Protein AF-M0HVQ0-F1 (afdb_monomer)

Radius of gyration: 20.28 Å; Cα contacts (8 Å, |Δi|>4): 150; chains: 1; bounding box: 51×24×64 Å

Foldseek 3Di:
DLLVLLVQLLVLLVVQDPVLSVLSVVLSVLLVVCLVVLHPVSLVVSLVSLVVSLVVSVVRPNDLVSSLSSVLSSVLSSVLSVVLSVCCVPVNPPDPCPVVSVVVSVVSSVVSVVVSVVVVVCVCVVCVNDDPVVVVVVVVVVVVVVVVVVD

Sequence (151 aa):
MALSAAGLSVLVLAVTSPAAALLSLLAGVVLAGGLTRGSRRILDGAGGIYVLALLVGGLGDAGSEVLLLTAIASILAWDIAENALSVGDHLGRETDTTRLEVVHAAATLVVLTVGAGMVFAIGTAASGGQPITAVVLLLVGVIALVAGLRR

Mean predicted aligned error: 5.46 Å

Nearest PDB structures (foldseek):
  2yfb-assembly1_A  TM=5.472E-01  e=6.758E+00  Pseudomonas putida KT2440
  8xma-assembly1_A  TM=4.181E-01  e=4.258E+00  Homo sapiens

Organism: NCBI:txid1230453

Structure (mmCIF, N/CA/C/O backbone):
data_AF-M0HVQ0-F1
#
_entry.id   AF-M0HVQ0-F1
#
loop_
_atom_site.group_PDB
_atom_site.id
_atom_site.type_symbol
_atom_site.label_atom_id
_atom_site.label_alt_id
_atom_site.label_comp_id
_atom_site.label_asym_id
_atom_site.label_entity_id
_atom_site.label_seq_id
_atom_site.pdbx_PDB_ins_code
_atom_site.Cartn_x
_atom_site.Cartn_y
_atom_site.Cartn_z
_atom_site.occupancy
_atom_site.B_iso_or_equiv
_atom_site.auth_seq_id
_atom_site.auth_comp_id
_atom_site.auth_asym_id
_atom_site.auth_atom_id
_atom_site.pdbx_PDB_model_num
ATOM 1 N N . MET A 1 1 ? -4.024 -7.070 12.402 1.00 92.25 1 MET A N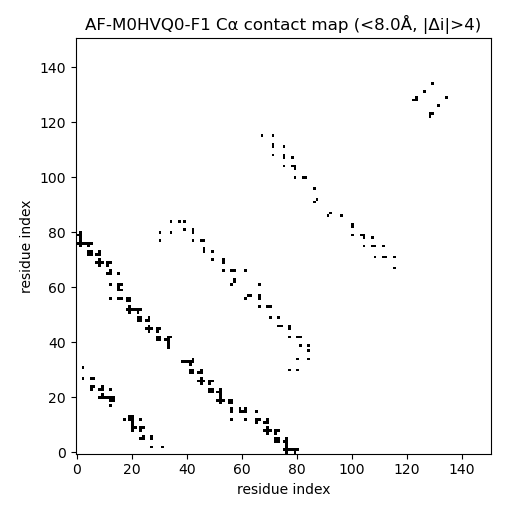 1
ATOM 2 C CA . MET A 1 1 ? -3.685 -7.370 10.990 1.00 92.25 1 MET A CA 1
ATOM 3 C C . MET A 1 1 ? -3.018 -6.202 10.260 1.00 92.25 1 MET A C 1
ATOM 5 O O . MET A 1 1 ? -2.065 -6.442 9.530 1.00 92.25 1 MET A O 1
ATOM 9 N N . ALA A 1 2 ? -3.422 -4.945 10.490 1.00 96.69 2 ALA A N 1
ATOM 10 C CA . ALA A 1 2 ? -2.743 -3.790 9.887 1.00 96.69 2 ALA A CA 1
ATOM 11 C C . ALA A 1 2 ? -1.228 -3.747 10.190 1.00 96.69 2 ALA A C 1
ATOM 13 O O . ALA A 1 2 ? -0.414 -3.661 9.278 1.00 96.69 2 ALA A O 1
ATOM 14 N N . LEU A 1 3 ? -0.832 -3.913 11.461 1.00 97.62 3 LEU A N 1
ATOM 15 C CA . LEU A 1 3 ? 0.585 -3.884 11.861 1.00 97.62 3 LEU A CA 1
ATOM 16 C C . LEU A 1 3 ? 1.420 -5.038 11.286 1.00 97.62 3 LEU A C 1
ATOM 18 O O . LEU A 1 3 ? 2.609 -4.863 11.045 1.00 97.62 3 LEU A O 1
ATOM 22 N N . SER A 1 4 ? 0.822 -6.207 11.036 1.00 97.81 4 SER A N 1
ATOM 23 C CA . SER A 1 4 ? 1.529 -7.315 10.382 1.00 97.81 4 SER A CA 1
ATOM 24 C C . SER A 1 4 ? 1.771 -7.030 8.899 1.00 97.81 4 SER A C 1
ATOM 26 O O . SER A 1 4 ? 2.860 -7.305 8.404 1.00 97.81 4 SER A O 1
ATOM 28 N N . ALA A 1 5 ? 0.801 -6.423 8.206 1.00 98.00 5 ALA A N 1
ATOM 29 C CA . ALA A 1 5 ? 0.981 -5.971 6.826 1.00 98.00 5 ALA A CA 1
ATOM 30 C C . ALA A 1 5 ? 2.013 -4.825 6.740 1.00 98.00 5 ALA A C 1
ATOM 32 O O . ALA A 1 5 ? 2.893 -4.852 5.884 1.00 98.00 5 ALA A O 1
ATOM 33 N N . ALA A 1 6 ? 1.994 -3.895 7.702 1.00 98.38 6 ALA A N 1
ATOM 34 C CA . ALA A 1 6 ? 3.017 -2.859 7.847 1.00 98.38 6 ALA A CA 1
ATOM 35 C C . ALA A 1 6 ? 4.413 -3.456 8.098 1.00 98.38 6 ALA A C 1
ATOM 37 O O . ALA A 1 6 ? 5.399 -3.022 7.512 1.00 98.38 6 ALA A O 1
ATOM 38 N N . GLY A 1 7 ? 4.517 -4.481 8.947 1.00 98.19 7 GLY A N 1
ATOM 39 C CA . GLY A 1 7 ? 5.774 -5.197 9.164 1.00 98.19 7 GLY A CA 1
ATOM 40 C C . GLY A 1 7 ? 6.290 -5.845 7.878 1.00 98.19 7 GLY A C 1
ATOM 41 O O . GLY A 1 7 ? 7.470 -5.720 7.557 1.00 98.19 7 GLY A O 1
ATOM 42 N N . LEU A 1 8 ? 5.402 -6.469 7.098 1.00 98.25 8 LEU A N 1
ATOM 43 C CA . LEU A 1 8 ? 5.754 -7.053 5.805 1.00 98.25 8 LEU A CA 1
ATOM 44 C C . LEU A 1 8 ? 6.293 -5.997 4.829 1.00 98.25 8 LEU A C 1
ATOM 46 O O . LEU A 1 8 ? 7.314 -6.240 4.189 1.00 98.25 8 LEU A O 1
ATOM 50 N N . SER A 1 9 ? 5.677 -4.812 4.746 1.00 98.12 9 SER A N 1
ATOM 51 C CA . SER A 1 9 ? 6.160 -3.748 3.854 1.00 98.12 9 SER A CA 1
ATOM 52 C C . SER A 1 9 ? 7.565 -3.261 4.227 1.00 98.12 9 SER A C 1
ATOM 54 O O . SER A 1 9 ? 8.342 -2.901 3.342 1.00 98.12 9 SER A O 1
ATOM 56 N N . VAL A 1 10 ? 7.908 -3.245 5.520 1.00 98.38 10 VAL A N 1
ATOM 57 C CA . VAL A 1 10 ? 9.261 -2.915 6.001 1.00 98.38 10 VAL A CA 1
ATOM 58 C C . VAL A 1 10 ? 10.247 -4.009 5.618 1.00 98.38 10 VAL A C 1
ATOM 60 O O . VAL A 1 10 ? 11.292 -3.709 5.046 1.00 98.38 10 VAL A O 1
ATOM 63 N N . LEU A 1 11 ? 9.908 -5.269 5.902 1.00 97.81 11 LEU A N 1
ATOM 64 C CA . LEU A 1 11 ? 10.784 -6.410 5.639 1.00 97.81 11 LEU A CA 1
ATOM 65 C C . LEU A 1 11 ? 11.113 -6.548 4.151 1.00 97.81 11 LEU A C 1
ATOM 67 O O . LEU A 1 11 ? 12.269 -6.771 3.810 1.00 97.81 11 LEU A O 1
ATOM 71 N N . VAL A 1 12 ? 10.124 -6.367 3.271 1.00 97.06 12 VAL A N 1
ATOM 72 C CA . VAL A 1 12 ? 10.323 -6.451 1.817 1.00 97.06 12 VAL A CA 1
ATOM 73 C C . VAL A 1 12 ? 11.275 -5.354 1.323 1.00 97.06 12 VAL A C 1
ATOM 75 O O . VAL A 1 12 ? 12.203 -5.649 0.574 1.00 97.06 12 VAL A O 1
ATOM 78 N N . LEU A 1 13 ? 11.111 -4.105 1.780 1.00 96.19 13 LEU A N 1
ATOM 79 C CA . LEU A 1 13 ? 12.004 -3.004 1.386 1.00 96.19 13 LEU A CA 1
ATOM 80 C C . LEU A 1 13 ? 13.396 -3.091 2.013 1.00 96.19 13 LEU A C 1
ATOM 82 O O . LEU A 1 13 ? 14.363 -2.624 1.415 1.00 96.19 13 LEU A O 1
ATOM 86 N N . ALA A 1 14 ? 13.519 -3.683 3.202 1.00 95.19 14 ALA A N 1
ATOM 87 C CA . ALA A 1 14 ? 14.799 -3.809 3.896 1.00 95.19 14 ALA A CA 1
ATOM 88 C C . ALA A 1 14 ? 15.828 -4.633 3.108 1.00 95.19 14 ALA A C 1
ATOM 90 O O . ALA A 1 14 ? 17.026 -4.468 3.324 1.00 95.19 14 ALA A O 1
ATOM 91 N N . VAL A 1 15 ? 15.374 -5.483 2.180 1.00 91.62 15 VAL A N 1
ATOM 92 C CA . VAL A 1 15 ? 16.244 -6.290 1.313 1.00 91.62 15 VAL A CA 1
ATOM 93 C C . VAL A 1 15 ? 16.915 -5.449 0.219 1.00 91.62 15 VAL A C 1
ATOM 95 O O . VAL A 1 15 ? 17.988 -5.820 -0.249 1.00 91.62 15 VAL A O 1
ATOM 98 N N . THR A 1 16 ? 16.318 -4.325 -0.192 1.00 90.06 16 THR A N 1
ATOM 99 C CA . THR A 1 16 ? 16.799 -3.523 -1.331 1.00 90.06 16 THR A CA 1
ATOM 100 C C . THR A 1 16 ? 17.335 -2.157 -0.926 1.00 90.06 16 THR A C 1
ATOM 102 O O . THR A 1 16 ? 18.411 -1.766 -1.367 1.00 90.06 16 THR A O 1
ATOM 105 N N . SER A 1 17 ? 16.609 -1.420 -0.083 1.00 91.56 17 SER A N 1
ATOM 106 C CA . SER A 1 17 ? 16.920 -0.025 0.226 1.00 91.56 17 SER A CA 1
ATOM 107 C C . SER A 1 17 ? 16.687 0.279 1.706 1.00 91.56 17 SER A C 1
ATOM 109 O O . SER A 1 17 ? 15.537 0.422 2.137 1.00 91.56 17 SER A O 1
ATOM 111 N N . PRO A 1 18 ? 17.762 0.458 2.503 1.00 93.50 18 PRO A N 1
ATOM 112 C CA . PRO A 1 18 ? 17.643 0.836 3.910 1.00 93.50 18 PRO A CA 1
ATOM 113 C C . PRO A 1 18 ? 16.863 2.142 4.105 1.00 93.50 18 PRO A C 1
ATOM 115 O O . PRO A 1 18 ? 16.056 2.249 5.025 1.00 93.50 18 PRO A O 1
ATOM 118 N N . ALA A 1 19 ? 17.053 3.123 3.216 1.00 95.38 19 ALA A N 1
ATOM 119 C CA . ALA A 1 19 ? 16.342 4.398 3.272 1.00 95.38 19 ALA A CA 1
ATOM 120 C C . ALA A 1 19 ? 14.830 4.222 3.048 1.00 95.38 19 ALA A C 1
ATOM 122 O O . ALA A 1 19 ? 14.026 4.754 3.815 1.00 95.38 19 ALA A O 1
ATOM 123 N N . ALA A 1 20 ? 14.433 3.431 2.046 1.00 97.06 20 ALA A N 1
ATOM 124 C CA . ALA A 1 20 ? 13.025 3.121 1.802 1.00 97.06 20 ALA A CA 1
ATOM 125 C C . ALA A 1 20 ? 12.414 2.317 2.962 1.00 97.06 20 ALA A C 1
ATOM 127 O O . ALA A 1 20 ? 11.290 2.589 3.387 1.00 97.06 20 ALA A O 1
ATOM 128 N N . ALA A 1 21 ? 13.164 1.367 3.527 1.00 97.38 21 ALA A N 1
ATOM 129 C CA . ALA A 1 21 ? 12.726 0.576 4.671 1.00 97.38 21 ALA A CA 1
ATOM 130 C C . ALA A 1 21 ? 12.488 1.437 5.921 1.00 97.38 21 ALA A C 1
ATOM 132 O O . ALA A 1 21 ? 11.489 1.243 6.611 1.00 97.38 21 ALA A O 1
ATOM 133 N N . LEU A 1 22 ? 13.347 2.430 6.182 1.00 98.12 22 LEU A N 1
ATOM 134 C CA . LEU A 1 22 ? 13.156 3.388 7.276 1.00 98.12 22 LEU A CA 1
ATOM 135 C C . LEU A 1 22 ? 11.898 4.244 7.085 1.00 98.12 22 LEU A C 1
ATOM 137 O O . LEU A 1 22 ? 11.172 4.477 8.050 1.00 98.12 22 LEU A O 1
ATOM 141 N N . LEU A 1 23 ? 11.597 4.669 5.854 1.00 98.25 23 LEU A N 1
ATOM 142 C CA . LEU A 1 23 ? 10.349 5.378 5.552 1.00 98.25 23 LEU A CA 1
ATOM 143 C C . LEU A 1 23 ? 9.121 4.478 5.741 1.00 98.25 23 LEU A C 1
ATOM 145 O O . LEU A 1 23 ? 8.134 4.906 6.331 1.00 98.25 23 LEU A O 1
ATOM 149 N N . SER A 1 24 ? 9.196 3.219 5.310 1.00 98.25 24 SER A N 1
ATOM 150 C CA . SER A 1 24 ? 8.143 2.217 5.531 1.00 98.25 24 SER A CA 1
ATOM 151 C C . SER A 1 24 ? 7.916 1.952 7.027 1.00 98.25 24 SER A C 1
ATOM 153 O O . SER A 1 24 ? 6.777 1.844 7.482 1.00 98.25 24 SER A O 1
ATOM 155 N N . LEU A 1 25 ? 8.993 1.925 7.821 1.00 98.62 25 LEU A N 1
ATOM 156 C CA . LEU A 1 25 ? 8.921 1.774 9.274 1.00 98.62 25 LEU A CA 1
ATOM 157 C C . LEU A 1 25 ? 8.269 2.998 9.917 1.00 98.62 25 LEU A C 1
ATOM 159 O O . LEU A 1 25 ? 7.372 2.852 10.746 1.00 98.62 25 LEU A O 1
ATOM 163 N N . LEU A 1 26 ? 8.680 4.200 9.505 1.00 98.69 26 LEU A N 1
ATOM 164 C CA . LEU A 1 26 ? 8.072 5.451 9.947 1.00 98.69 26 LEU A CA 1
ATOM 165 C C . LEU A 1 26 ? 6.572 5.474 9.631 1.00 98.69 26 LEU A C 1
ATOM 167 O O . LEU A 1 26 ? 5.781 5.813 10.508 1.00 98.69 26 LEU A O 1
ATOM 171 N N . ALA A 1 27 ? 6.169 5.064 8.425 1.00 98.69 27 ALA A N 1
ATOM 172 C CA . ALA A 1 27 ? 4.762 4.947 8.054 1.00 98.69 27 ALA A CA 1
ATOM 173 C C . ALA A 1 27 ? 4.007 3.994 8.993 1.00 98.69 27 ALA A C 1
ATOM 175 O O . ALA A 1 27 ? 2.947 4.356 9.497 1.00 98.69 27 ALA A O 1
ATOM 176 N N . GLY A 1 28 ? 4.580 2.829 9.315 1.00 98.56 28 GLY A N 1
ATOM 177 C CA . GLY A 1 28 ? 4.001 1.888 10.280 1.00 98.56 28 GLY A CA 1
ATOM 178 C C . GLY A 1 28 ? 3.848 2.473 11.691 1.00 98.56 28 GLY A C 1
ATOM 179 O O . GLY A 1 28 ? 2.821 2.269 12.341 1.00 98.56 28 GLY A O 1
ATOM 180 N N . VAL A 1 29 ? 4.827 3.257 12.155 1.00 98.62 29 VAL A N 1
ATOM 181 C CA . VAL A 1 29 ? 4.761 3.968 13.447 1.00 98.62 29 VAL A CA 1
ATOM 182 C C . VAL A 1 29 ? 3.666 5.038 13.435 1.00 98.62 29 VAL A C 1
ATOM 184 O O . VAL A 1 29 ? 2.880 5.127 14.381 1.00 98.62 29 VAL A O 1
ATOM 187 N N . VAL A 1 30 ? 3.571 5.831 12.365 1.00 98.69 30 VAL A N 1
ATOM 188 C CA . VAL A 1 30 ? 2.519 6.847 12.201 1.00 98.69 30 VAL A CA 1
ATOM 189 C C . VAL A 1 30 ? 1.142 6.184 12.125 1.00 98.69 30 VAL A C 1
ATOM 191 O O . VAL A 1 30 ? 0.217 6.640 12.795 1.00 98.69 30 VAL A O 1
ATOM 194 N N . LEU A 1 31 ? 1.018 5.062 11.413 1.00 98.62 31 LEU A N 1
ATOM 195 C CA . LEU A 1 31 ? -0.205 4.262 11.321 1.00 98.62 31 LEU A CA 1
ATOM 196 C C . LEU A 1 31 ? -0.655 3.753 12.698 1.00 98.62 31 LEU A C 1
ATOM 198 O O . LEU A 1 31 ? -1.816 3.928 13.071 1.00 98.62 31 LEU A O 1
ATOM 202 N N . ALA A 1 32 ? 0.262 3.204 13.501 1.00 98.31 32 ALA A N 1
ATOM 203 C CA . ALA A 1 32 ? -0.021 2.816 14.886 1.00 98.31 32 ALA A CA 1
ATOM 204 C C . ALA A 1 32 ? -0.468 4.022 15.738 1.00 98.31 32 ALA A C 1
ATOM 206 O O . ALA A 1 32 ? -1.409 3.937 16.534 1.00 98.31 32 ALA A O 1
ATOM 207 N N . GLY A 1 33 ? 0.168 5.178 15.534 1.00 98.00 33 GLY A N 1
ATOM 208 C CA . GLY A 1 33 ? -0.218 6.444 16.153 1.00 98.00 33 GLY A CA 1
ATOM 209 C C . GLY A 1 33 ? -1.618 6.925 15.748 1.00 98.00 33 GLY A C 1
ATOM 210 O O . GLY A 1 33 ? -2.321 7.503 16.577 1.00 98.00 33 GLY A O 1
ATOM 211 N N . GLY A 1 34 ? -2.034 6.680 14.503 1.00 97.31 34 GLY A N 1
ATOM 212 C CA . GLY A 1 34 ? -3.358 7.024 13.982 1.00 97.31 34 GLY A CA 1
ATOM 213 C C . GLY A 1 34 ? -4.460 6.134 14.548 1.00 97.31 34 GLY A C 1
ATOM 214 O O . GLY A 1 34 ? -5.481 6.653 14.996 1.00 97.31 34 GLY A O 1
ATOM 215 N N . LEU A 1 35 ? -4.213 4.822 14.628 1.00 95.81 35 LEU A N 1
ATOM 216 C CA . LEU A 1 35 ? -5.112 3.850 15.261 1.00 95.81 35 LEU A CA 1
ATOM 217 C C . LEU A 1 35 ? -5.334 4.156 16.746 1.00 95.81 35 LEU A C 1
ATOM 219 O O . LEU A 1 35 ? -6.472 4.236 17.200 1.00 95.81 35 LEU A O 1
ATOM 223 N N . THR A 1 36 ? -4.253 4.385 17.497 1.00 95.81 36 THR A N 1
ATOM 224 C CA . THR A 1 36 ? -4.337 4.675 18.943 1.00 95.81 36 THR A CA 1
ATOM 225 C C . THR A 1 36 ? -5.057 5.988 19.241 1.00 95.81 36 THR A C 1
ATOM 227 O O . THR A 1 36 ? -5.752 6.091 20.248 1.00 95.81 36 THR A O 1
ATOM 230 N N . ARG A 1 37 ? -4.928 6.988 18.360 1.00 96.00 37 ARG A N 1
ATOM 231 C CA . ARG A 1 37 ? -5.610 8.284 18.492 1.00 96.00 37 ARG A CA 1
ATOM 232 C C . ARG A 1 37 ? -6.997 8.331 17.850 1.00 96.00 37 ARG A C 1
ATOM 234 O O . ARG A 1 37 ? -7.677 9.337 18.017 1.00 96.00 37 ARG A O 1
ATOM 241 N N . GLY A 1 38 ? -7.404 7.308 17.096 1.00 95.06 38 GLY A N 1
ATOM 242 C CA . GLY A 1 38 ? -8.645 7.339 16.317 1.00 95.06 38 GLY A CA 1
ATOM 243 C C . GLY A 1 38 ? -8.679 8.473 15.284 1.00 95.06 38 GLY A C 1
ATOM 244 O O . GLY A 1 38 ? -9.721 9.089 15.085 1.00 95.06 38 GLY A O 1
ATOM 245 N N . SER A 1 39 ? -7.547 8.791 14.644 1.00 96.75 39 SER A N 1
ATOM 246 C CA . SER A 1 39 ? -7.435 9.932 13.723 1.00 96.75 39 SER A CA 1
ATOM 247 C C . SER A 1 39 ? -7.215 9.501 12.276 1.00 96.75 39 SER A C 1
ATOM 249 O O . SER A 1 39 ? -6.115 9.079 11.911 1.00 96.75 39 SER A O 1
ATOM 251 N N . ARG A 1 40 ? -8.233 9.711 11.430 1.00 95.62 40 ARG A N 1
ATOM 252 C CA . ARG A 1 40 ? -8.165 9.464 9.975 1.00 95.62 40 ARG A CA 1
ATOM 253 C C . ARG A 1 40 ? -7.041 10.247 9.303 1.00 95.62 40 ARG A C 1
ATOM 255 O O . ARG A 1 40 ? -6.238 9.671 8.588 1.00 95.62 40 ARG A O 1
ATOM 262 N N . ARG A 1 41 ? -6.871 11.522 9.668 1.00 97.50 41 ARG A N 1
ATOM 263 C CA . ARG A 1 41 ? -5.803 12.378 9.117 1.00 97.50 41 ARG A CA 1
ATOM 264 C C . ARG A 1 41 ? -4.400 11.809 9.340 1.00 97.50 41 ARG A C 1
ATOM 266 O O . ARG A 1 41 ? -3.519 12.001 8.510 1.00 97.50 41 ARG A O 1
ATOM 273 N N . ILE A 1 42 ? -4.170 11.151 10.479 1.00 98.19 42 ILE A N 1
ATOM 274 C CA . ILE A 1 42 ? -2.871 10.527 10.768 1.00 98.19 42 ILE A CA 1
ATOM 275 C C . ILE A 1 42 ? -2.694 9.260 9.919 1.00 98.19 42 ILE A C 1
ATOM 277 O O . ILE A 1 42 ? -1.593 9.021 9.429 1.00 98.19 42 ILE A O 1
ATOM 281 N N . LEU A 1 43 ? -3.761 8.481 9.706 1.00 97.75 43 LEU A N 1
ATOM 282 C CA . LEU A 1 43 ? -3.732 7.321 8.811 1.00 97.75 43 LEU A CA 1
ATOM 283 C C . LEU A 1 43 ? -3.458 7.735 7.361 1.00 97.75 43 LEU A C 1
ATOM 285 O O . LEU A 1 43 ? -2.582 7.148 6.733 1.00 97.75 43 LEU A O 1
ATOM 289 N N . ASP A 1 44 ? -4.108 8.786 6.860 1.00 97.81 44 ASP A N 1
ATOM 290 C CA . ASP A 1 44 ? -3.837 9.350 5.528 1.00 97.81 44 ASP A CA 1
ATOM 291 C C . ASP A 1 44 ? -2.369 9.772 5.393 1.00 97.81 44 ASP A C 1
ATOM 293 O O . ASP A 1 44 ? -1.704 9.479 4.398 1.00 97.81 44 ASP A O 1
ATOM 297 N N . GLY A 1 45 ? -1.831 10.403 6.443 1.00 98.31 45 GLY A N 1
ATOM 298 C CA . GLY A 1 45 ? -0.414 10.742 6.532 1.00 98.31 45 GLY A CA 1
ATOM 299 C C . GLY A 1 45 ? 0.494 9.515 6.433 1.00 98.31 45 GLY A C 1
ATOM 300 O O . GLY A 1 45 ? 1.476 9.543 5.695 1.00 98.31 45 GLY A O 1
ATOM 301 N N . ALA A 1 46 ? 0.157 8.418 7.118 1.00 98.38 46 ALA A N 1
ATOM 302 C CA . ALA A 1 46 ? 0.892 7.160 7.001 1.00 98.38 46 ALA A CA 1
ATOM 303 C C . ALA A 1 46 ? 0.839 6.588 5.575 1.00 98.38 46 ALA A C 1
ATOM 305 O O . ALA A 1 46 ? 1.875 6.176 5.053 1.00 98.38 46 ALA A O 1
ATOM 306 N N . GLY A 1 47 ? -0.330 6.623 4.924 1.00 98.19 47 GLY A N 1
ATOM 307 C CA . GLY A 1 47 ? -0.490 6.246 3.515 1.00 98.19 47 GLY A CA 1
ATOM 308 C C . GLY A 1 47 ? 0.424 7.061 2.595 1.00 98.19 47 GLY A C 1
ATOM 309 O O . GLY A 1 47 ? 1.150 6.499 1.775 1.00 98.19 47 GLY A O 1
ATOM 310 N N . GLY A 1 48 ? 0.490 8.379 2.801 1.00 98.44 48 GLY A N 1
ATOM 311 C CA . GLY A 1 48 ? 1.418 9.256 2.083 1.00 98.44 48 GLY A CA 1
ATOM 312 C C . GLY A 1 48 ? 2.892 8.887 2.295 1.00 98.44 48 GLY A C 1
ATOM 313 O O . GLY A 1 48 ? 3.664 8.845 1.337 1.00 98.44 48 GLY A O 1
ATOM 314 N N . ILE A 1 49 ? 3.294 8.555 3.526 1.00 98.69 49 ILE A N 1
ATOM 315 C CA . ILE A 1 49 ? 4.673 8.128 3.823 1.00 98.69 49 ILE A CA 1
ATOM 316 C C . ILE A 1 49 ? 4.987 6.776 3.162 1.00 98.69 49 ILE A C 1
ATOM 318 O O . ILE A 1 49 ? 6.093 6.599 2.654 1.00 98.69 49 ILE A O 1
ATOM 322 N N . TYR A 1 50 ? 4.031 5.844 3.089 1.00 98.62 50 TYR A N 1
ATOM 323 C CA . TYR A 1 50 ? 4.212 4.600 2.332 1.00 98.62 50 TYR A CA 1
ATOM 324 C C . TYR A 1 50 ? 4.443 4.846 0.840 1.00 98.62 50 TYR A C 1
ATOM 326 O O . TYR A 1 50 ? 5.309 4.205 0.244 1.00 98.62 50 TYR A O 1
ATOM 334 N N . VAL A 1 51 ? 3.725 5.799 0.241 1.00 98.50 51 VAL A N 1
ATOM 335 C CA . VAL A 1 51 ? 3.973 6.211 -1.148 1.00 98.50 51 VAL A CA 1
ATOM 336 C C . VAL A 1 51 ? 5.385 6.784 -1.293 1.00 98.50 51 VAL A C 1
ATOM 338 O O . VAL A 1 51 ? 6.105 6.397 -2.210 1.00 98.50 51 VAL A O 1
ATOM 341 N N . LEU A 1 52 ? 5.834 7.634 -0.364 1.00 98.25 52 LEU A N 1
ATOM 342 C CA . LEU A 1 52 ? 7.212 8.142 -0.365 1.00 98.25 52 LEU A CA 1
ATOM 343 C C . LEU A 1 52 ? 8.249 7.018 -0.240 1.00 98.25 52 LEU A C 1
ATOM 345 O O . LEU A 1 52 ? 9.263 7.051 -0.934 1.00 98.25 52 LEU A O 1
ATOM 349 N N . ALA A 1 53 ? 7.995 6.007 0.595 1.00 98.06 53 ALA A N 1
ATOM 350 C CA . ALA A 1 53 ? 8.867 4.842 0.722 1.00 98.06 53 ALA A CA 1
ATOM 351 C C . ALA A 1 53 ? 8.997 4.080 -0.609 1.00 98.06 53 ALA A C 1
ATOM 353 O O . ALA A 1 53 ? 10.106 3.720 -0.997 1.00 98.06 53 ALA A O 1
ATOM 354 N N . LEU A 1 54 ? 7.889 3.889 -1.335 1.00 97.69 54 LEU A N 1
ATOM 355 C CA . LEU A 1 54 ? 7.888 3.266 -2.664 1.00 97.69 54 LEU A CA 1
ATOM 356 C C . LEU A 1 54 ? 8.659 4.099 -3.693 1.00 97.69 5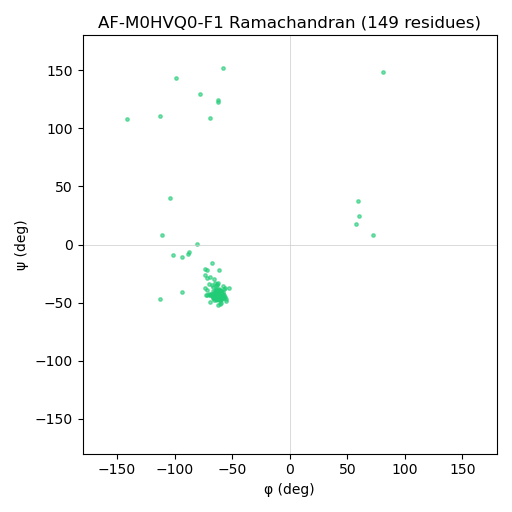4 LEU A C 1
ATOM 358 O O . LEU A 1 54 ? 9.437 3.542 -4.462 1.00 97.69 54 LEU A O 1
ATOM 362 N N . LEU A 1 55 ? 8.485 5.424 -3.686 1.00 97.19 55 LEU A N 1
ATOM 363 C CA . LEU A 1 55 ? 9.212 6.325 -4.585 1.00 97.19 55 LEU A CA 1
ATOM 364 C C . LEU A 1 55 ? 10.720 6.277 -4.325 1.00 97.19 55 LEU A C 1
ATOM 366 O O . LEU A 1 55 ? 11.501 6.120 -5.258 1.00 97.19 55 LEU A O 1
ATOM 370 N N . VAL A 1 56 ? 11.135 6.354 -3.059 1.00 96.75 56 VAL A N 1
ATOM 371 C CA . VAL A 1 56 ? 12.551 6.249 -2.675 1.00 96.75 56 VAL A CA 1
ATOM 372 C C . VAL A 1 56 ? 13.114 4.866 -3.002 1.00 96.75 56 VAL A C 1
ATOM 374 O O . VAL A 1 56 ? 14.244 4.770 -3.473 1.00 96.75 56 VAL A O 1
ATOM 377 N N . GLY A 1 57 ? 12.334 3.801 -2.801 1.00 95.88 57 GLY A N 1
ATOM 378 C CA . GLY A 1 57 ? 12.716 2.446 -3.196 1.00 95.88 57 GLY A CA 1
ATOM 379 C C . GLY A 1 57 ? 12.929 2.325 -4.704 1.00 95.88 57 GLY A C 1
ATOM 380 O O . GLY A 1 57 ? 13.957 1.812 -5.133 1.00 95.88 57 GLY A O 1
ATOM 381 N N . GLY A 1 58 ? 12.002 2.849 -5.509 1.00 92.94 58 GLY A N 1
ATOM 382 C CA . GLY A 1 58 ? 12.085 2.795 -6.970 1.00 92.94 58 GLY A CA 1
ATOM 383 C C . GLY A 1 58 ? 13.198 3.658 -7.560 1.00 92.94 58 GLY A C 1
ATOM 384 O O . GLY A 1 58 ? 13.750 3.310 -8.597 1.00 92.94 58 GLY A O 1
ATOM 385 N N . LEU A 1 59 ? 13.579 4.742 -6.880 1.00 93.25 59 LEU A N 1
ATOM 386 C CA . LEU A 1 59 ? 14.786 5.503 -7.215 1.00 93.25 59 LEU A CA 1
ATOM 387 C C . LEU A 1 59 ? 16.082 4.761 -6.839 1.00 93.25 59 LEU A C 1
ATOM 389 O O . LEU A 1 59 ? 17.133 5.085 -7.380 1.00 93.25 59 LEU A O 1
ATOM 393 N N . GLY A 1 60 ? 16.018 3.803 -5.909 1.00 83.19 60 GLY A N 1
ATOM 394 C CA . GLY A 1 60 ? 17.156 3.058 -5.362 1.00 83.19 60 GLY A CA 1
ATOM 395 C C . GLY A 1 60 ? 17.296 1.631 -5.896 1.00 83.19 60 GLY A C 1
ATOM 396 O O . GLY A 1 60 ? 17.577 0.730 -5.111 1.00 83.19 60 GLY A O 1
ATOM 397 N N . ASP A 1 61 ? 17.062 1.422 -7.194 1.00 81.81 61 ASP A N 1
ATOM 398 C CA . ASP A 1 61 ? 17.188 0.135 -7.906 1.00 81.81 61 ASP A CA 1
ATOM 399 C C . ASP A 1 61 ? 16.337 -1.027 -7.353 1.00 81.81 61 ASP A C 1
ATOM 401 O O . ASP A 1 61 ? 16.571 -2.194 -7.681 1.00 81.81 61 ASP A O 1
ATOM 405 N N . ALA A 1 62 ? 15.311 -0.752 -6.538 1.00 90.12 62 ALA A N 1
ATOM 406 C CA . ALA A 1 62 ? 14.392 -1.802 -6.118 1.00 90.12 62 ALA A CA 1
ATOM 407 C C . ALA A 1 62 ? 13.661 -2.383 -7.340 1.00 90.12 62 ALA A C 1
ATOM 409 O O . ALA A 1 62 ? 12.995 -1.663 -8.088 1.00 90.12 62 ALA A O 1
ATOM 410 N N . GLY A 1 63 ? 13.764 -3.702 -7.517 1.00 89.25 63 GLY A N 1
ATOM 411 C CA . GLY A 1 63 ? 13.069 -4.417 -8.584 1.00 89.25 63 GLY A CA 1
ATOM 412 C C . GLY A 1 63 ? 11.551 -4.235 -8.512 1.00 89.25 63 GLY A C 1
ATOM 413 O O . GLY A 1 63 ? 10.975 -4.049 -7.434 1.00 89.25 63 GLY A O 1
ATOM 414 N N . SER A 1 64 ? 10.889 -4.324 -9.666 1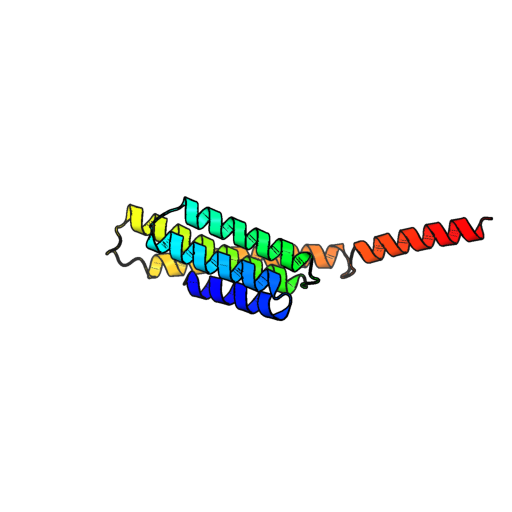.00 90.31 64 SER A N 1
ATOM 415 C CA . SER A 1 64 ? 9.435 -4.168 -9.791 1.00 90.31 64 SER A CA 1
ATOM 416 C C . SER A 1 64 ? 8.644 -5.079 -8.852 1.00 90.31 64 SER A C 1
ATOM 418 O O . SER A 1 64 ? 7.641 -4.667 -8.283 1.00 90.31 64 SER A O 1
ATOM 420 N N . GLU A 1 65 ? 9.118 -6.300 -8.645 1.00 92.25 65 GLU A N 1
ATOM 421 C CA . GLU A 1 65 ? 8.519 -7.319 -7.795 1.00 92.25 65 GLU A CA 1
ATOM 422 C C . GLU A 1 65 ? 8.544 -6.886 -6.329 1.00 92.25 65 GLU A C 1
ATOM 424 O O . GLU A 1 65 ? 7.539 -7.000 -5.629 1.00 92.25 65 GLU A O 1
ATOM 429 N N . VAL A 1 66 ? 9.672 -6.324 -5.880 1.00 95.69 66 VAL A N 1
ATOM 430 C CA . VAL A 1 66 ? 9.833 -5.789 -4.522 1.00 95.69 66 VAL A CA 1
ATOM 431 C C . VAL A 1 66 ? 8.878 -4.619 -4.320 1.00 95.69 66 VAL A C 1
ATOM 433 O O . VAL A 1 66 ? 8.133 -4.603 -3.345 1.00 95.69 66 VAL A O 1
ATOM 436 N N . LEU A 1 67 ? 8.834 -3.680 -5.269 1.00 95.62 67 LEU A N 1
ATOM 437 C CA . LEU A 1 67 ? 7.944 -2.519 -5.194 1.00 95.62 67 LEU A CA 1
ATOM 438 C C . LEU A 1 67 ? 6.465 -2.915 -5.183 1.00 95.62 67 LEU A C 1
ATOM 440 O O . LEU A 1 67 ? 5.697 -2.356 -4.402 1.00 95.62 67 LEU A O 1
ATOM 444 N N . LEU A 1 68 ? 6.059 -3.891 -5.999 1.00 96.44 68 LEU A N 1
ATOM 445 C CA . LEU A 1 68 ? 4.680 -4.383 -6.030 1.00 96.44 68 LEU A CA 1
ATOM 446 C C . LEU A 1 68 ? 4.299 -5.091 -4.729 1.00 96.44 68 LEU A C 1
ATOM 448 O O . LEU A 1 68 ? 3.238 -4.811 -4.176 1.00 96.44 68 LEU A O 1
ATOM 452 N N . LEU A 1 69 ? 5.162 -5.966 -4.204 1.00 97.44 69 LEU A N 1
ATOM 453 C CA . LEU A 1 69 ? 4.919 -6.637 -2.923 1.00 97.44 69 LEU A CA 1
ATOM 454 C C . LEU A 1 69 ? 4.830 -5.634 -1.770 1.00 97.44 69 LEU A C 1
ATOM 456 O O . LEU A 1 69 ? 3.929 -5.730 -0.936 1.00 97.44 69 LEU A O 1
ATOM 460 N N . THR A 1 70 ? 5.718 -4.638 -1.745 1.00 97.94 70 THR A N 1
ATOM 461 C CA . THR A 1 70 ? 5.650 -3.543 -0.777 1.00 97.94 70 THR A CA 1
ATOM 462 C C . THR A 1 70 ? 4.363 -2.745 -0.926 1.00 97.94 70 THR A C 1
ATOM 464 O O . THR A 1 70 ? 3.748 -2.447 0.093 1.00 97.94 70 THR A O 1
ATOM 467 N N . ALA A 1 71 ? 3.941 -2.418 -2.151 1.00 98.25 71 ALA A N 1
ATOM 468 C CA . ALA A 1 71 ? 2.719 -1.660 -2.404 1.00 98.25 71 ALA A CA 1
ATOM 469 C C . ALA A 1 71 ? 1.472 -2.417 -1.933 1.00 98.25 71 ALA A C 1
ATOM 471 O O . ALA A 1 71 ? 0.617 -1.838 -1.270 1.00 98.25 71 ALA A O 1
ATOM 472 N N . ILE A 1 72 ? 1.388 -3.723 -2.200 1.00 98.62 72 ILE A N 1
ATOM 473 C CA . ILE A 1 72 ? 0.301 -4.564 -1.686 1.00 98.62 72 ILE A CA 1
ATOM 474 C C . ILE A 1 72 ? 0.296 -4.533 -0.154 1.00 98.62 72 ILE A C 1
ATOM 476 O O . ILE A 1 72 ? -0.742 -4.282 0.454 1.00 98.62 72 ILE A O 1
ATOM 480 N N . ALA A 1 73 ? 1.449 -4.762 0.478 1.00 98.62 73 ALA A N 1
ATOM 481 C CA . ALA A 1 73 ? 1.557 -4.812 1.931 1.00 98.62 73 ALA A CA 1
ATOM 482 C C . ALA A 1 73 ? 1.219 -3.466 2.598 1.00 98.62 73 ALA A C 1
ATOM 484 O O . ALA A 1 73 ? 0.516 -3.443 3.607 1.00 98.62 73 ALA A O 1
ATOM 485 N N . SER A 1 74 ? 1.680 -2.348 2.032 1.00 98.62 74 SER A N 1
ATOM 486 C CA . SER A 1 74 ? 1.438 -1.011 2.577 1.00 98.62 74 SER A CA 1
ATOM 487 C C . SER A 1 74 ? -0.002 -0.542 2.384 1.00 98.62 74 SER A C 1
ATOM 489 O O . SER A 1 74 ? -0.598 -0.036 3.335 1.00 98.62 74 SER A O 1
ATOM 491 N N . ILE A 1 75 ? -0.588 -0.757 1.200 1.00 98.56 75 ILE A N 1
ATOM 492 C CA . ILE A 1 75 ? -1.995 -0.422 0.942 1.00 98.56 75 ILE A CA 1
ATOM 493 C C . ILE A 1 75 ? -2.896 -1.273 1.834 1.00 98.56 75 ILE A C 1
ATOM 495 O O . ILE A 1 75 ? -3.795 -0.732 2.467 1.00 98.56 75 ILE A O 1
ATOM 499 N N . LEU A 1 76 ? -2.619 -2.574 1.965 1.00 98.62 76 LEU A N 1
ATOM 500 C CA . LEU A 1 76 ? -3.380 -3.452 2.852 1.00 98.62 76 LEU A CA 1
ATOM 501 C C . LEU A 1 76 ? -3.266 -3.024 4.323 1.00 98.62 76 LEU A C 1
ATOM 503 O O . LEU A 1 76 ? -4.248 -3.070 5.057 1.00 98.62 76 LEU A O 1
ATOM 507 N N . ALA A 1 77 ? -2.081 -2.601 4.772 1.00 98.69 77 ALA A N 1
ATOM 508 C CA . ALA A 1 77 ? -1.900 -2.097 6.131 1.00 98.69 77 ALA A CA 1
ATOM 509 C C . ALA A 1 77 ? -2.764 -0.859 6.397 1.00 98.69 77 ALA A C 1
ATOM 511 O O . ALA A 1 77 ? -3.438 -0.793 7.427 1.00 98.69 77 ALA A O 1
ATOM 512 N N . TRP A 1 78 ? -2.738 0.097 5.467 1.00 98.56 78 TRP A N 1
ATOM 513 C CA . TRP A 1 78 ? -3.500 1.338 5.542 1.00 98.56 78 TRP A CA 1
ATOM 514 C C . TRP A 1 78 ? -5.015 1.092 5.467 1.00 98.56 78 TRP A C 1
ATOM 516 O O . TRP A 1 78 ? -5.733 1.544 6.354 1.00 98.56 78 TRP A O 1
ATOM 526 N N . ASP A 1 79 ? -5.477 0.289 4.506 1.00 98.38 79 ASP A N 1
ATOM 527 C CA . ASP A 1 79 ? -6.891 -0.062 4.308 1.00 98.38 79 ASP A CA 1
ATOM 528 C C . ASP A 1 79 ? -7.482 -0.776 5.532 1.00 98.38 79 ASP A C 1
ATOM 530 O O . ASP A 1 79 ? -8.512 -0.366 6.062 1.00 98.38 79 ASP A O 1
ATOM 534 N N . ILE A 1 80 ? -6.779 -1.777 6.082 1.00 98.25 80 ILE A N 1
ATOM 535 C CA . ILE A 1 80 ? -7.226 -2.461 7.306 1.00 98.25 80 ILE A CA 1
ATOM 536 C C . ILE A 1 80 ? -7.304 -1.478 8.481 1.00 98.25 80 ILE A C 1
ATOM 538 O O . ILE A 1 80 ? -8.220 -1.576 9.299 1.00 98.25 80 ILE A O 1
ATOM 542 N N . ALA A 1 81 ? -6.350 -0.549 8.599 1.00 97.50 81 ALA A N 1
ATOM 543 C CA . ALA A 1 81 ? -6.352 0.437 9.676 1.00 97.50 81 ALA A CA 1
ATOM 544 C C . ALA A 1 81 ? -7.523 1.423 9.550 1.00 97.50 81 ALA A C 1
ATOM 546 O O . ALA A 1 81 ? -8.177 1.727 10.550 1.00 97.50 81 ALA A O 1
ATOM 547 N N . GLU A 1 82 ? -7.805 1.900 8.338 1.00 97.12 82 GLU A N 1
ATOM 548 C CA . GLU A 1 82 ? -8.918 2.809 8.078 1.00 97.12 82 GLU A CA 1
ATOM 549 C C . GLU A 1 82 ? -10.272 2.112 8.245 1.00 97.12 82 GLU A C 1
ATOM 551 O O . GLU A 1 82 ? -11.164 2.651 8.909 1.00 97.12 82 GLU A O 1
ATOM 556 N N . ASN A 1 83 ? -10.409 0.884 7.738 1.00 96.25 83 ASN A N 1
ATOM 557 C CA . ASN A 1 83 ? -11.606 0.075 7.927 1.00 96.25 83 ASN A CA 1
ATOM 558 C C . ASN A 1 83 ? -11.865 -0.197 9.416 1.00 96.25 83 ASN A C 1
ATOM 560 O O . ASN A 1 83 ? -12.985 0.004 9.876 1.00 96.25 83 ASN A O 1
ATOM 564 N N . ALA A 1 84 ? -10.845 -0.574 10.195 1.00 93.88 84 ALA A N 1
ATOM 565 C CA . ALA A 1 84 ? -10.993 -0.801 11.636 1.00 93.88 84 ALA A CA 1
ATOM 566 C C . ALA A 1 84 ? -11.466 0.461 12.379 1.00 93.88 84 ALA A C 1
ATOM 568 O O . ALA A 1 84 ? -12.330 0.389 13.253 1.00 93.88 84 ALA A O 1
ATOM 569 N N . LEU A 1 85 ? -10.943 1.633 12.008 1.00 94.38 85 LEU A N 1
ATOM 570 C CA . LEU A 1 85 ? -11.374 2.909 12.577 1.00 94.38 85 LEU A CA 1
ATOM 571 C C . LEU A 1 85 ? -12.829 3.221 12.197 1.00 94.38 85 LEU A C 1
ATOM 573 O O . LEU A 1 85 ? -13.634 3.544 13.065 1.00 94.38 85 LEU A O 1
ATOM 577 N N . SER A 1 86 ? -13.189 3.051 10.923 1.00 94.00 86 SER A N 1
ATOM 578 C CA . SER A 1 86 ? -14.550 3.282 10.430 1.00 94.00 86 SER A CA 1
ATOM 579 C C . SER A 1 86 ? -15.577 2.348 11.073 1.00 94.00 86 SER A C 1
ATOM 581 O O . SER A 1 86 ? -16.648 2.786 11.490 1.00 94.00 86 SER A O 1
ATOM 583 N N . VAL A 1 87 ? -15.249 1.064 11.198 1.00 94.44 87 VAL A N 1
ATOM 584 C CA . VAL A 1 87 ? -16.097 0.068 11.856 1.00 94.44 87 VAL A CA 1
ATOM 585 C C . VAL A 1 87 ? -16.257 0.391 13.343 1.00 94.44 87 VAL A C 1
ATOM 587 O O . VAL A 1 87 ? -17.379 0.372 13.849 1.00 94.44 87 VAL A O 1
ATOM 590 N N . GLY A 1 88 ? -15.171 0.764 14.026 1.00 92.38 88 GLY A N 1
ATOM 591 C CA . GLY A 1 88 ? -15.204 1.169 15.432 1.00 92.38 88 GLY A CA 1
ATOM 592 C C . GLY A 1 88 ? -16.049 2.421 15.693 1.00 92.38 88 GLY A C 1
ATOM 593 O O . GLY A 1 88 ? -16.698 2.499 16.737 1.00 92.38 88 GLY A O 1
ATOM 594 N N . ASP A 1 89 ? -16.090 3.362 14.745 1.00 92.44 89 ASP A N 1
ATOM 595 C CA . ASP A 1 89 ? -16.947 4.554 14.815 1.00 92.44 89 ASP A CA 1
ATOM 596 C C . ASP A 1 89 ?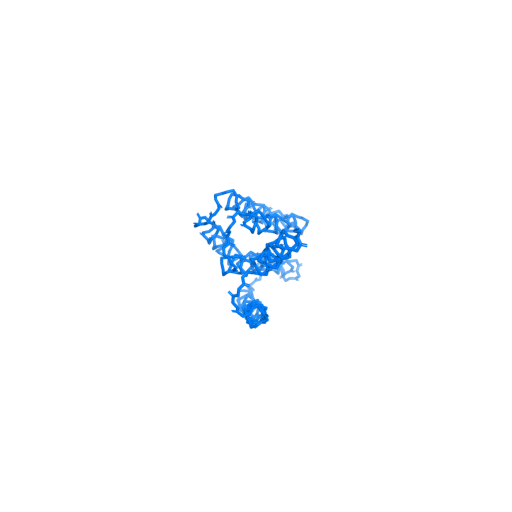 -18.446 4.205 14.709 1.00 92.44 89 ASP A C 1
ATOM 598 O O . ASP A 1 89 ? -19.270 4.852 15.352 1.00 92.44 89 ASP A O 1
ATOM 602 N N . HIS A 1 90 ? -18.815 3.188 13.917 1.00 92.94 90 HIS A N 1
ATOM 603 C CA . HIS A 1 90 ? -20.221 2.847 13.642 1.00 92.94 90 HIS A CA 1
ATOM 604 C C . HIS A 1 90 ? -20.800 1.779 14.572 1.00 92.94 90 HIS A C 1
ATOM 606 O O . HIS A 1 90 ? -21.962 1.869 14.963 1.00 92.94 90 HIS A O 1
ATOM 612 N N . LEU A 1 91 ? -20.022 0.744 14.892 1.00 92.44 91 LEU A N 1
ATOM 613 C CA . LEU A 1 91 ? -20.484 -0.408 15.672 1.00 92.44 91 LEU A CA 1
ATOM 614 C C . LEU A 1 91 ? -20.037 -0.344 17.136 1.00 92.44 91 LEU A C 1
ATOM 616 O O . LEU A 1 91 ? -20.504 -1.138 17.948 1.00 92.44 91 LEU A O 1
ATOM 620 N N . GLY A 1 92 ? -19.165 0.603 17.486 1.00 87.06 92 GLY A N 1
ATOM 621 C CA . GLY A 1 92 ? -18.563 0.703 18.810 1.00 87.06 92 GLY A CA 1
ATOM 622 C C . GLY A 1 92 ? -17.378 -0.251 18.988 1.00 87.06 92 GLY A C 1
ATOM 623 O O . GLY A 1 92 ? -17.336 -1.344 18.431 1.00 87.06 92 GLY A O 1
ATOM 624 N N . ARG A 1 93 ? -16.399 0.168 19.800 1.00 78.75 93 ARG A N 1
ATOM 625 C CA . ARG A 1 93 ? -15.121 -0.549 20.010 1.00 78.75 93 ARG A CA 1
ATOM 626 C C . ARG A 1 93 ? -15.249 -1.898 20.726 1.00 78.75 93 ARG A C 1
ATOM 628 O O . ARG A 1 93 ? -14.297 -2.668 20.723 1.00 78.75 93 ARG A O 1
ATOM 635 N N . GLU A 1 94 ? -16.382 -2.149 21.368 1.00 85.38 94 GLU A N 1
ATOM 636 C CA . GLU A 1 94 ? -16.638 -3.364 22.153 1.00 85.38 94 GLU A CA 1
ATOM 637 C C . GLU A 1 94 ? -17.326 -4.461 21.329 1.00 85.38 94 GLU A C 1
ATOM 639 O O . GLU A 1 94 ? -17.418 -5.604 21.775 1.00 85.38 94 GLU A O 1
ATOM 644 N N . THR A 1 95 ? -17.800 -4.131 20.124 1.00 89.44 95 THR A N 1
ATOM 645 C CA . THR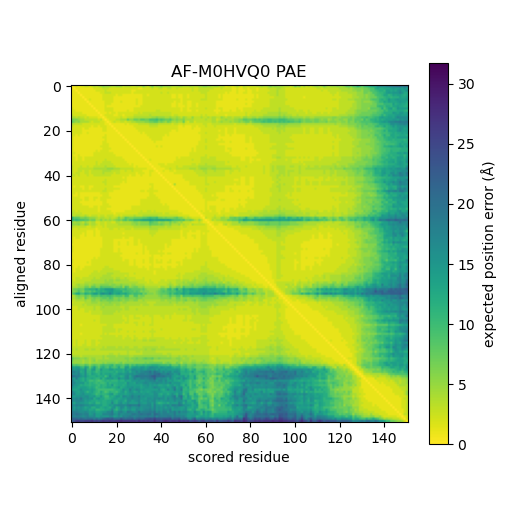 A 1 95 ? -18.467 -5.083 19.238 1.00 89.44 95 THR A CA 1
ATOM 646 C C . THR A 1 95 ? -17.431 -5.970 18.558 1.00 89.44 95 THR A C 1
ATOM 648 O O . THR A 1 95 ? -16.479 -5.472 17.961 1.00 89.44 95 THR A O 1
ATOM 651 N N . ASP A 1 96 ? -17.624 -7.290 18.609 1.00 91.12 96 ASP A N 1
ATOM 652 C CA . ASP A 1 96 ? -16.754 -8.221 17.890 1.00 91.12 96 ASP A CA 1
ATOM 653 C C . ASP A 1 96 ? -16.971 -8.099 16.375 1.00 91.12 96 ASP A C 1
ATOM 655 O O . ASP A 1 96 ? -18.002 -8.497 15.823 1.00 91.12 96 ASP A O 1
ATOM 659 N N . THR A 1 97 ? -15.970 -7.538 15.701 1.00 93.56 97 THR A N 1
ATOM 660 C CA . THR A 1 97 ? -15.948 -7.289 14.255 1.00 93.56 97 THR A CA 1
ATOM 661 C C . THR A 1 97 ? -14.946 -8.176 13.527 1.00 93.56 97 THR A C 1
ATOM 663 O O . THR A 1 97 ? -14.761 -8.033 12.317 1.00 93.56 97 THR A O 1
ATOM 666 N N . THR A 1 98 ? -14.355 -9.160 14.217 1.00 93.06 98 THR A N 1
ATOM 667 C CA . THR A 1 98 ? -13.230 -9.962 13.713 1.00 93.06 98 THR A CA 1
ATOM 668 C C . THR A 1 98 ? -13.543 -10.626 12.375 1.00 93.06 98 THR A C 1
ATOM 670 O O . THR A 1 98 ? -12.761 -10.549 11.429 1.00 93.06 98 THR A O 1
ATOM 673 N N . ARG A 1 99 ? -14.715 -11.263 12.252 1.00 94.31 99 ARG A N 1
ATOM 674 C CA . ARG A 1 99 ? -15.109 -11.947 11.011 1.00 94.31 99 ARG A CA 1
ATOM 675 C C . ARG A 1 99 ? -15.273 -10.973 9.844 1.00 94.31 99 ARG A C 1
ATOM 677 O O . ARG A 1 99 ? -14.882 -11.297 8.726 1.00 94.31 99 ARG A O 1
ATOM 684 N N . LEU A 1 100 ? -15.858 -9.805 10.101 1.00 94.31 100 LEU A N 1
ATOM 685 C CA . LEU A 1 100 ? -16.061 -8.771 9.090 1.00 94.31 100 LEU A CA 1
ATOM 686 C C . LEU A 1 100 ? -14.716 -8.206 8.620 1.00 94.31 100 LEU A C 1
ATOM 688 O O . LEU A 1 100 ? -14.476 -8.126 7.418 1.00 94.31 100 LEU A O 1
ATOM 692 N N . GLU A 1 101 ? -13.817 -7.906 9.554 1.00 94.81 101 GLU A N 1
ATOM 693 C CA . GLU A 1 101 ? -12.475 -7.408 9.252 1.00 94.81 101 GLU A CA 1
ATOM 694 C C . GLU A 1 101 ? -11.641 -8.414 8.456 1.00 94.81 101 GLU A C 1
ATOM 696 O O . GLU A 1 101 ? -10.984 -8.030 7.493 1.00 94.81 101 GLU A O 1
ATOM 701 N N . VAL A 1 102 ? -11.696 -9.706 8.802 1.00 96.94 102 VAL A N 1
ATOM 702 C CA . VAL A 1 102 ? -10.967 -10.755 8.071 1.00 96.94 102 VAL A CA 1
ATOM 703 C C . VAL A 1 102 ? -11.480 -10.896 6.639 1.00 96.94 102 VAL A C 1
ATOM 705 O O . VAL A 1 102 ? -10.676 -10.989 5.714 1.00 96.94 102 VAL A O 1
ATOM 708 N N . VAL A 1 103 ? -12.801 -10.896 6.433 1.00 97.69 103 VAL A N 1
ATOM 709 C CA . VAL A 1 103 ? -13.388 -10.985 5.085 1.00 97.69 103 VAL A CA 1
ATOM 710 C C . VAL A 1 103 ? -13.022 -9.757 4.253 1.00 97.69 103 VAL A C 1
ATOM 712 O O . VAL A 1 103 ? -12.654 -9.906 3.090 1.00 97.69 103 VAL A O 1
ATOM 715 N N . HIS A 1 104 ? -13.074 -8.565 4.848 1.00 96.50 104 HIS A N 1
ATOM 716 C CA . HIS A 1 104 ? -12.677 -7.330 4.180 1.00 96.50 104 HIS A CA 1
ATOM 717 C C . HIS A 1 104 ? -11.193 -7.354 3.795 1.00 96.50 104 HIS A C 1
ATOM 719 O O . HIS A 1 104 ? -10.867 -7.206 2.622 1.00 96.50 104 HIS A O 1
ATOM 725 N N . ALA A 1 105 ? -10.305 -7.662 4.744 1.00 97.50 105 ALA A N 1
ATOM 726 C CA . ALA A 1 105 ? -8.869 -7.766 4.498 1.00 97.50 105 ALA A CA 1
ATOM 727 C C . ALA A 1 105 ? -8.535 -8.801 3.412 1.00 97.50 105 ALA A C 1
ATOM 729 O O . ALA A 1 105 ? -7.680 -8.556 2.562 1.00 97.50 105 ALA A O 1
ATOM 730 N N . ALA A 1 106 ? -9.217 -9.952 3.413 1.00 97.62 106 ALA A N 1
ATOM 731 C CA . ALA A 1 106 ? -9.046 -10.972 2.385 1.00 97.62 106 ALA A CA 1
ATOM 732 C C . ALA A 1 106 ? -9.501 -10.470 1.007 1.00 97.62 106 ALA A C 1
ATOM 734 O O . ALA A 1 106 ? -8.781 -10.654 0.028 1.00 97.62 106 ALA A O 1
ATOM 735 N N . ALA A 1 107 ? -10.656 -9.803 0.926 1.00 98.06 107 ALA A N 1
ATOM 736 C CA . ALA A 1 107 ? -11.157 -9.226 -0.318 1.00 98.06 107 ALA A CA 1
ATOM 737 C C . ALA A 1 107 ? -10.213 -8.141 -0.861 1.00 98.06 107 ALA A C 1
ATOM 739 O O . ALA A 1 107 ? -9.841 -8.199 -2.034 1.00 98.06 107 ALA A O 1
ATOM 740 N N . THR A 1 108 ? -9.755 -7.216 -0.009 1.00 97.81 108 THR A N 1
ATOM 741 C CA . THR A 1 108 ? -8.759 -6.201 -0.376 1.00 97.81 108 THR A CA 1
ATOM 742 C C . THR A 1 108 ? -7.482 -6.863 -0.885 1.00 97.81 108 THR A C 1
ATOM 744 O O . THR A 1 108 ? -6.986 -6.502 -1.949 1.00 97.81 108 THR A O 1
ATOM 747 N N . LEU A 1 109 ? -6.969 -7.886 -0.193 1.00 98.06 109 LEU A N 1
ATOM 748 C CA . LEU A 1 109 ? -5.772 -8.604 -0.632 1.00 98.06 109 LEU A CA 1
ATOM 749 C C . LEU A 1 109 ? -5.956 -9.252 -2.014 1.00 98.06 109 LEU A C 1
ATOM 751 O O . LEU A 1 109 ? -5.049 -9.169 -2.842 1.00 98.06 109 LEU A O 1
ATOM 755 N N . VAL A 1 110 ? -7.114 -9.859 -2.300 1.00 98.44 110 VAL A N 1
ATOM 756 C CA . VAL A 1 110 ? -7.415 -10.396 -3.640 1.00 98.44 110 VAL A CA 1
ATOM 757 C C . VAL A 1 110 ? -7.398 -9.283 -4.688 1.00 98.44 110 VAL A C 1
ATOM 759 O O . VAL A 1 110 ? -6.747 -9.430 -5.718 1.00 98.44 110 VAL A O 1
ATOM 762 N N . VAL A 1 111 ? -8.054 -8.150 -4.426 1.00 98.25 111 VAL A N 1
ATOM 763 C CA . VAL A 1 111 ? -8.080 -7.015 -5.364 1.00 98.25 111 VAL A CA 1
ATOM 764 C C . VAL A 1 111 ? -6.671 -6.484 -5.626 1.00 98.25 111 VAL A C 1
ATOM 766 O O . VAL A 1 111 ? -6.288 -6.302 -6.782 1.00 98.25 111 VAL A O 1
ATOM 769 N N . LEU A 1 112 ? -5.876 -6.287 -4.571 1.00 97.94 112 LEU A N 1
ATOM 770 C CA . LEU A 1 112 ? -4.507 -5.788 -4.679 1.00 97.94 112 LEU A CA 1
ATOM 771 C C . LEU A 1 112 ? -3.604 -6.754 -5.448 1.00 97.94 112 LEU A C 1
ATOM 773 O O . LEU A 1 112 ? -2.864 -6.326 -6.328 1.00 97.94 112 LEU A O 1
ATOM 777 N N . THR A 1 113 ? -3.672 -8.051 -5.150 1.00 97.75 113 THR A N 1
ATOM 778 C CA . THR A 1 113 ? -2.831 -9.065 -5.807 1.00 97.75 113 THR A CA 1
ATOM 779 C C . THR A 1 113 ? -3.206 -9.266 -7.272 1.00 97.75 113 THR A C 1
ATOM 781 O O . THR A 1 113 ? -2.317 -9.292 -8.121 1.00 97.75 113 THR A O 1
ATOM 784 N N . VAL A 1 114 ? -4.501 -9.340 -7.597 1.00 98.06 114 VAL A N 1
ATOM 785 C CA . VAL A 1 114 ? -4.976 -9.441 -8.987 1.00 98.06 114 VAL A CA 1
ATOM 786 C C . VAL A 1 114 ? -4.619 -8.179 -9.771 1.00 98.06 114 VAL A C 1
ATOM 788 O O . VAL A 1 114 ? -4.093 -8.275 -10.878 1.00 98.06 114 VAL A O 1
ATOM 791 N N . GLY A 1 115 ? -4.847 -6.997 -9.190 1.00 96.38 115 GLY A N 1
ATOM 792 C CA . GLY A 1 115 ? -4.501 -5.718 -9.808 1.00 96.38 115 GLY A CA 1
ATOM 793 C C . GLY A 1 115 ? -3.001 -5.586 -10.071 1.00 96.38 115 GLY A C 1
ATOM 794 O O . GLY A 1 115 ? -2.594 -5.325 -11.203 1.00 96.38 115 GLY A O 1
ATOM 795 N N . ALA A 1 116 ? -2.170 -5.834 -9.056 1.00 95.81 116 ALA A N 1
ATOM 796 C CA . ALA A 1 116 ? -0.714 -5.816 -9.178 1.00 95.81 116 ALA A CA 1
ATOM 797 C C . ALA A 1 116 ? -0.209 -6.839 -10.206 1.00 95.81 116 ALA A C 1
ATOM 799 O O . ALA A 1 116 ? 0.636 -6.506 -11.035 1.00 95.81 116 ALA A O 1
ATOM 800 N N . GLY A 1 117 ? -0.763 -8.055 -10.197 1.00 95.69 117 GLY A N 1
ATOM 801 C CA . GLY A 1 117 ? -0.440 -9.097 -11.169 1.00 95.69 117 GLY A CA 1
ATOM 802 C C . GLY A 1 117 ? -0.782 -8.685 -12.601 1.00 95.69 117 GLY A C 1
ATOM 803 O O . GLY A 1 117 ? 0.030 -8.882 -13.501 1.00 95.69 117 GLY A O 1
ATOM 804 N N . MET A 1 118 ? -1.936 -8.047 -12.815 1.00 95.94 118 MET A N 1
ATOM 805 C CA . MET A 1 118 ? -2.335 -7.550 -14.133 1.00 95.94 118 MET A CA 1
ATOM 806 C C . MET A 1 118 ? -1.407 -6.433 -14.621 1.00 95.94 118 MET A C 1
ATOM 808 O O . MET A 1 118 ? -0.950 -6.473 -15.762 1.00 95.94 118 MET A O 1
ATOM 812 N N . VAL A 1 119 ? -1.079 -5.458 -13.764 1.00 91.38 119 VAL A N 1
ATOM 813 C CA . VAL A 1 119 ? -0.142 -4.377 -14.116 1.00 91.38 119 VAL A CA 1
ATOM 814 C C . VAL A 1 119 ? 1.242 -4.941 -14.439 1.00 91.38 119 VAL A C 1
ATOM 816 O O . VAL A 1 119 ? 1.842 -4.548 -15.439 1.00 91.38 119 VAL A O 1
ATOM 819 N N . PHE A 1 120 ? 1.728 -5.898 -13.647 1.00 91.25 120 PHE A N 1
ATOM 820 C CA . PHE A 1 120 ? 3.002 -6.570 -13.898 1.00 91.25 120 PHE A CA 1
ATOM 821 C C . PHE A 1 120 ? 2.999 -7.344 -15.222 1.00 91.25 120 PHE A C 1
ATOM 823 O O . PHE A 1 120 ? 3.927 -7.211 -16.020 1.00 91.25 120 PHE A O 1
ATOM 830 N N . ALA A 1 121 ? 1.941 -8.111 -15.497 1.00 91.06 121 ALA A N 1
ATOM 831 C CA . ALA A 1 121 ? 1.799 -8.879 -16.731 1.00 91.06 121 ALA A CA 1
ATOM 832 C C . ALA A 1 121 ? 1.743 -7.973 -17.970 1.00 91.06 121 ALA A C 1
ATOM 834 O O . ALA A 1 121 ? 2.431 -8.231 -18.955 1.00 91.06 121 ALA A O 1
ATOM 835 N N . ILE A 1 122 ? 0.976 -6.877 -17.916 1.00 91.19 122 ILE A N 1
ATOM 836 C CA . ILE A 1 122 ? 0.923 -5.892 -19.005 1.00 91.19 122 ILE A CA 1
ATOM 837 C C . ILE A 1 122 ? 2.295 -5.242 -19.197 1.00 91.19 122 ILE A C 1
ATOM 839 O O . ILE A 1 122 ? 2.771 -5.146 -20.326 1.00 91.19 122 ILE A O 1
ATOM 843 N N . GLY A 1 123 ? 2.942 -4.814 -18.109 1.00 84.06 123 GLY A N 1
ATOM 844 C CA . GLY A 1 123 ? 4.243 -4.151 -18.160 1.00 84.06 123 GLY A CA 1
ATOM 845 C C . GLY A 1 123 ? 5.332 -5.035 -18.765 1.00 84.06 123 GLY A C 1
ATOM 846 O O . GLY A 1 123 ? 6.0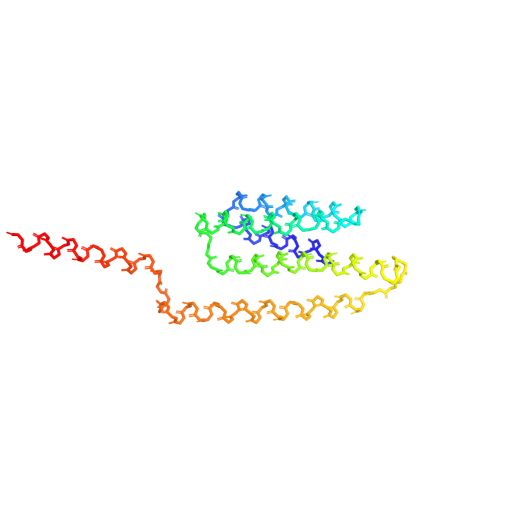76 -4.586 -19.634 1.00 84.06 123 GLY A O 1
ATOM 847 N N . THR A 1 124 ? 5.389 -6.303 -18.356 1.00 86.69 124 THR A N 1
ATOM 848 C CA . THR A 1 124 ? 6.357 -7.286 -18.870 1.00 86.69 124 THR A CA 1
ATOM 849 C C . THR A 1 124 ? 6.074 -7.682 -20.318 1.00 86.69 124 THR A C 1
ATOM 851 O O . THR A 1 124 ? 7.004 -7.737 -21.123 1.00 86.69 124 THR A O 1
ATOM 854 N N .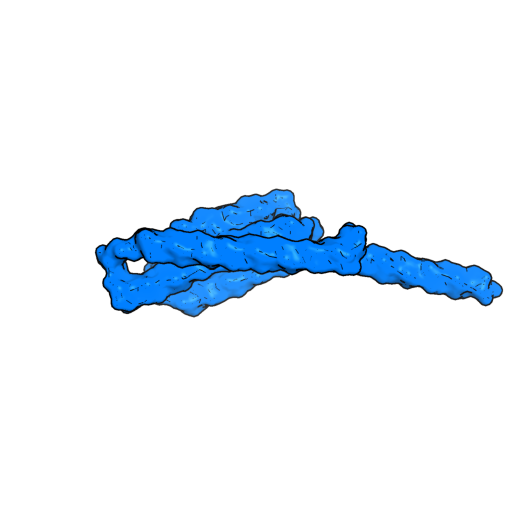 ALA A 1 125 ? 4.807 -7.899 -20.686 1.00 87.75 125 ALA A N 1
ATOM 855 C CA . ALA A 1 125 ? 4.426 -8.219 -22.059 1.00 87.75 125 ALA A CA 1
ATOM 856 C C . ALA A 1 125 ? 4.701 -7.053 -23.024 1.00 87.75 125 ALA A C 1
ATOM 858 O O . ALA A 1 125 ? 5.233 -7.268 -24.111 1.00 87.75 125 ALA A O 1
ATOM 859 N N . ALA A 1 126 ? 4.379 -5.818 -22.626 1.00 84.81 126 ALA A N 1
ATOM 860 C CA . ALA A 1 126 ? 4.560 -4.633 -23.463 1.00 84.81 126 ALA A CA 1
ATOM 861 C C . ALA A 1 126 ? 6.036 -4.268 -23.673 1.00 84.81 126 ALA A C 1
ATOM 863 O O . ALA A 1 126 ? 6.403 -3.780 -24.740 1.00 84.81 126 ALA A O 1
ATOM 864 N N . SER A 1 127 ? 6.889 -4.500 -22.673 1.00 79.69 127 SER A N 1
ATOM 865 C CA . SER A 1 127 ? 8.319 -4.193 -22.757 1.00 79.69 127 SER A CA 1
ATOM 866 C C . SER A 1 127 ? 9.161 -5.322 -23.360 1.00 79.69 127 SER A C 1
ATOM 868 O O . SER A 1 127 ? 10.366 -5.153 -23.550 1.00 79.69 127 SER A O 1
ATOM 870 N N . GLY A 1 128 ? 8.567 -6.494 -23.623 1.00 79.44 128 GLY A N 1
ATOM 871 C CA . GLY A 1 128 ? 9.316 -7.708 -23.963 1.00 79.44 128 GLY A CA 1
ATOM 872 C C . GLY A 1 128 ? 10.275 -8.143 -22.847 1.00 79.44 128 GLY A C 1
ATOM 873 O O . GLY A 1 128 ? 11.302 -8.762 -23.122 1.00 79.44 128 GLY A 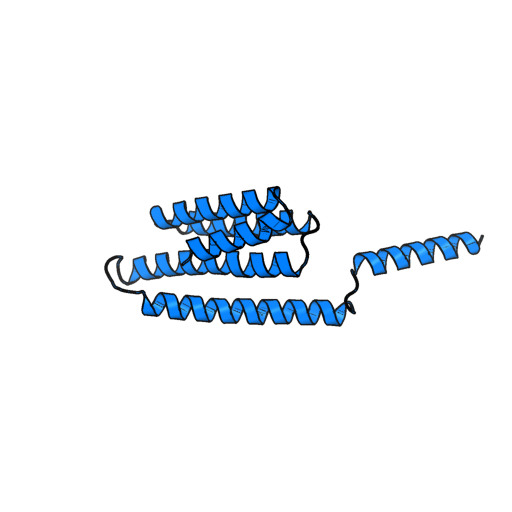O 1
ATOM 874 N N . GLY A 1 129 ? 9.986 -7.754 -21.600 1.00 74.62 129 GLY A N 1
ATOM 875 C CA . GLY A 1 129 ? 10.862 -7.944 -20.444 1.00 74.62 129 GLY A CA 1
ATOM 876 C C . GLY A 1 129 ? 12.099 -7.038 -20.415 1.00 74.62 129 GLY A C 1
ATOM 877 O O . GLY A 1 129 ? 12.970 -7.245 -19.575 1.00 74.62 129 GLY A O 1
ATOM 878 N N . GLN A 1 130 ? 12.209 -6.051 -21.310 1.00 79.38 130 GLN A N 1
ATOM 879 C CA . GLN A 1 130 ? 13.373 -5.164 -21.390 1.00 79.38 130 GLN A CA 1
ATOM 880 C C . GLN A 1 130 ? 13.123 -3.821 -20.688 1.00 79.38 130 GLN A C 1
ATOM 882 O O . GLN A 1 130 ? 12.032 -3.257 -20.802 1.00 79.38 130 GLN A O 1
ATOM 887 N N . PRO A 1 131 ? 14.123 -3.231 -20.008 1.00 76.62 131 PRO A N 1
ATOM 888 C CA . PRO A 1 131 ? 13.997 -1.878 -19.479 1.00 76.62 131 PRO A CA 1
ATOM 889 C C . PRO A 1 131 ? 13.788 -0.879 -20.625 1.00 76.62 131 PRO A C 1
ATOM 891 O O . PRO A 1 131 ? 14.632 -0.758 -21.514 1.00 76.62 131 PRO A O 1
ATOM 894 N N . ILE A 1 132 ? 12.690 -0.116 -20.596 1.00 78.94 132 ILE A N 1
ATOM 895 C CA . ILE A 1 132 ? 12.386 0.893 -21.632 1.00 78.94 132 ILE A CA 1
ATOM 896 C C . ILE A 1 132 ? 13.538 1.900 -21.755 1.00 78.94 132 ILE A C 1
ATOM 898 O O . ILE A 1 132 ? 13.916 2.292 -22.857 1.00 78.94 132 ILE A O 1
ATOM 902 N N . THR A 1 133 ? 14.155 2.266 -20.631 1.00 77.25 133 THR A N 1
ATOM 903 C CA . THR A 1 133 ? 15.339 3.133 -20.583 1.00 77.25 133 THR A CA 1
ATOM 904 C C . THR A 1 133 ? 16.521 2.555 -21.355 1.00 77.25 133 THR A C 1
ATOM 906 O O . THR A 1 133 ? 17.178 3.296 -22.081 1.00 77.25 133 THR A O 1
ATOM 909 N N . ALA A 1 134 ? 16.767 1.245 -21.267 1.00 83.62 134 ALA A N 1
ATOM 910 C CA . ALA A 1 134 ? 17.827 0.585 -22.022 1.00 83.62 134 ALA A CA 1
ATOM 911 C C . ALA A 1 134 ? 17.557 0.656 -23.530 1.00 83.62 134 ALA A C 1
ATOM 913 O O . ALA A 1 134 ? 18.451 1.016 -24.293 1.00 83.62 134 ALA A O 1
ATOM 914 N N . VAL A 1 135 ? 16.315 0.399 -23.959 1.00 83.94 135 VAL A N 1
ATOM 915 C CA . VAL A 1 135 ? 15.914 0.511 -25.373 1.00 83.94 135 VAL A CA 1
ATOM 916 C C . VAL A 1 135 ? 16.092 1.943 -25.882 1.00 83.94 135 VAL A C 1
ATOM 918 O O . VAL A 1 135 ? 16.660 2.149 -26.953 1.00 83.94 135 VAL A O 1
ATOM 921 N N . VAL A 1 136 ? 15.665 2.942 -25.103 1.00 89.31 136 VAL A N 1
ATOM 922 C CA . VAL A 1 136 ? 15.818 4.363 -25.455 1.00 89.31 136 VAL A CA 1
ATOM 923 C C . VAL A 1 136 ? 17.294 4.755 -25.551 1.00 89.31 136 VAL A C 1
ATOM 925 O O . VAL A 1 136 ? 17.692 5.368 -26.539 1.00 89.31 136 VAL A O 1
ATOM 928 N N . LEU A 1 137 ? 18.126 4.376 -24.576 1.00 90.06 137 LEU A N 1
ATOM 929 C CA . LEU A 1 137 ? 19.562 4.673 -24.593 1.00 90.06 137 LEU A CA 1
ATOM 930 C C . LEU A 1 137 ? 20.285 3.979 -25.751 1.00 90.06 137 LEU A C 1
ATOM 932 O O . 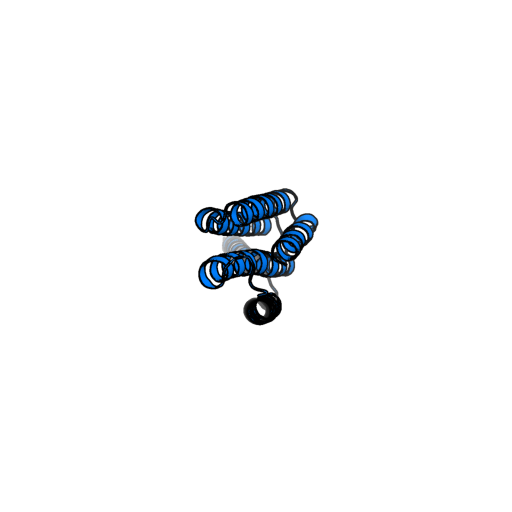LEU A 1 137 ? 21.145 4.593 -26.380 1.00 90.06 137 LEU A O 1
ATOM 936 N N . LEU A 1 138 ? 19.912 2.739 -26.080 1.00 91.31 138 LEU A N 1
ATOM 937 C CA . LEU A 1 138 ? 20.424 2.045 -27.262 1.00 91.31 138 LEU A CA 1
ATOM 938 C C . LEU A 1 138 ? 20.046 2.780 -28.545 1.00 91.31 138 LEU A C 1
ATOM 940 O O . LEU A 1 138 ? 20.902 2.976 -29.404 1.00 91.31 138 LEU A O 1
ATOM 944 N N . LEU A 1 139 ? 18.797 3.235 -28.666 1.00 93.25 139 LEU A N 1
ATOM 945 C CA . LEU A 1 139 ? 18.345 4.000 -29.825 1.00 93.25 139 LEU A CA 1
ATOM 946 C C . LEU A 1 139 ? 19.143 5.305 -29.974 1.00 93.25 139 LEU A C 1
ATOM 948 O O . LEU A 1 139 ? 19.627 5.613 -31.061 1.00 93.25 139 LEU A O 1
ATOM 952 N N . VAL A 1 140 ? 19.336 6.038 -28.872 1.00 96.12 140 VAL A N 1
ATOM 953 C CA . VAL A 1 140 ? 20.169 7.251 -28.831 1.00 96.12 140 VAL A CA 1
ATOM 954 C C . VAL A 1 140 ? 21.610 6.937 -29.244 1.00 96.12 140 VAL A C 1
ATOM 956 O O . VAL A 1 140 ? 22.178 7.649 -30.072 1.00 96.12 140 VAL A O 1
ATOM 959 N N . GLY A 1 141 ? 22.187 5.850 -28.726 1.00 94.88 141 GLY A N 1
ATOM 960 C CA . GLY A 1 141 ? 23.526 5.389 -29.090 1.00 94.88 141 GLY A CA 1
ATOM 961 C C . GLY A 1 141 ? 23.659 5.053 -30.577 1.00 94.88 141 GLY A C 1
ATOM 962 O O . GLY A 1 141 ? 24.615 5.482 -31.220 1.00 94.88 141 GLY A O 1
ATOM 963 N N . VAL A 1 142 ? 22.676 4.356 -31.155 1.00 96.88 142 VAL A N 1
ATOM 964 C CA . VAL A 1 142 ? 22.625 4.043 -32.593 1.00 96.88 142 VAL A CA 1
ATOM 965 C C . VAL A 1 142 ? 22.546 5.319 -33.430 1.00 96.88 142 VAL A C 1
ATOM 967 O O . VAL A 1 142 ? 23.292 5.453 -34.399 1.00 96.88 142 VAL A O 1
ATOM 970 N N . ILE A 1 143 ? 21.695 6.278 -33.052 1.00 96.31 143 ILE A N 1
ATOM 971 C CA . ILE A 1 143 ? 21.584 7.572 -33.743 1.00 96.31 143 ILE A CA 1
ATOM 972 C C . ILE A 1 143 ? 22.929 8.304 -33.723 1.00 96.31 143 ILE A C 1
ATOM 974 O O . ILE A 1 143 ? 23.383 8.774 -34.767 1.00 96.31 143 ILE A O 1
ATOM 978 N N . ALA A 1 144 ? 23.589 8.366 -32.563 1.00 95.12 144 ALA A N 1
ATOM 979 C CA . ALA A 1 144 ? 24.894 9.004 -32.420 1.00 95.12 144 ALA A CA 1
ATOM 980 C C . ALA A 1 144 ? 25.972 8.318 -33.278 1.00 95.12 144 ALA A C 1
ATOM 982 O O . ALA A 1 144 ? 26.748 8.998 -33.952 1.00 95.12 144 ALA A O 1
ATOM 983 N N . LEU A 1 145 ? 25.989 6.982 -33.312 1.00 94.81 145 LEU A N 1
ATOM 984 C CA . LEU A 1 145 ? 26.943 6.197 -34.096 1.00 94.81 145 LEU A CA 1
ATOM 985 C C . LEU A 1 145 ? 26.737 6.395 -35.605 1.00 94.81 145 LEU A C 1
ATOM 987 O O . LEU A 1 145 ? 27.694 6.662 -36.328 1.00 94.81 145 LEU A O 1
ATOM 991 N N . VAL A 1 146 ? 25.488 6.352 -36.079 1.00 96.50 146 VAL A N 1
ATOM 992 C CA . VAL A 1 146 ? 25.151 6.614 -37.489 1.00 96.50 146 VAL A CA 1
ATOM 993 C C . VAL A 1 146 ? 25.482 8.054 -37.882 1.00 96.50 146 VAL A C 1
ATOM 995 O O . VAL A 1 146 ? 26.008 8.280 -38.971 1.00 96.50 146 VAL A O 1
ATOM 998 N N . ALA A 1 147 ? 25.203 9.029 -37.014 1.00 93.94 147 ALA A N 1
ATOM 999 C CA . ALA A 1 147 ? 25.552 10.428 -37.254 1.00 93.94 147 ALA A CA 1
ATOM 1000 C C . ALA A 1 147 ? 27.074 10.643 -37.320 1.00 93.94 147 ALA A C 1
ATOM 1002 O O . ALA A 1 147 ? 27.538 11.446 -38.128 1.00 93.94 147 ALA A O 1
ATOM 1003 N N . GLY A 1 148 ? 27.841 9.909 -36.508 1.00 92.62 148 GLY A N 1
ATOM 1004 C CA . GLY A 1 148 ? 29.302 9.915 -36.534 1.00 92.62 148 GLY A CA 1
ATOM 1005 C C . GLY A 1 148 ? 29.889 9.291 -37.802 1.00 92.62 148 GLY A C 1
ATOM 1006 O O . GLY A 1 148 ? 30.799 9.872 -38.379 1.00 92.62 148 GLY A O 1
ATOM 1007 N N . LEU A 1 149 ? 29.346 8.158 -38.269 1.00 93.06 149 LEU A N 1
ATOM 1008 C CA . LEU A 1 149 ? 29.793 7.489 -39.503 1.00 93.06 149 LEU A CA 1
ATOM 1009 C C . LEU A 1 149 ? 29.360 8.203 -40.794 1.00 93.06 149 LEU A C 1
ATOM 1011 O O . LEU A 1 149 ? 29.930 7.945 -41.849 1.00 93.06 149 LEU A O 1
ATOM 1015 N N . ARG A 1 150 ? 28.321 9.046 -40.745 1.00 83.00 150 ARG A N 1
ATOM 1016 C CA . ARG A 1 150 ? 27.861 9.843 -41.898 1.00 83.00 150 ARG A CA 1
ATOM 1017 C C . ARG A 1 150 ? 28.688 11.116 -42.142 1.00 83.00 150 ARG A C 1
ATOM 1019 O O . ARG A 1 150 ? 28.346 11.856 -43.064 1.00 83.00 150 ARG A O 1
ATOM 1026 N N . ARG A 1 151 ? 29.718 11.384 -41.334 1.00 55.53 151 ARG A N 1
ATOM 1027 C CA . ARG A 1 151 ? 30.739 12.411 -41.596 1.00 55.53 151 ARG A CA 1
ATOM 1028 C C . ARG A 1 151 ? 31.948 11.801 -42.286 1.00 55.53 151 ARG A C 1
ATOM 1030 O O . ARG A 1 151 ? 32.552 12.542 -43.088 1.00 55.53 151 ARG A O 1
#

Solvent-accessible surface area (backbone atoms only — not comparable to full-atom values): 7693 Å² total; per-residue (Å²): 110,28,66,59,26,24,49,48,20,19,58,51,30,52,78,60,23,64,70,19,14,52,33,23,43,49,16,40,52,38,33,52,53,10,62,77,66,70,34,67,71,41,34,53,50,15,50,54,34,37,52,50,14,48,54,49,22,56,74,48,77,39,50,71,66,50,50,48,54,24,49,45,22,39,53,49,13,45,50,43,46,51,49,52,49,55,48,34,73,74,64,40,83,86,52,90,52,64,70,59,51,51,53,50,50,50,51,52,48,49,53,41,51,53,51,50,49,50,52,50,51,52,54,37,64,74,44,74,72,46,60,66,68,58,56,51,51,49,52,53,50,51,50,53,50,52,59,59,71,74,108

Secondary structure (DSSP, 8-state):
-HHHHHHHHHHHHHTT-HHHHHHHHHHHHHHHHHHHHT-HHHHHHHHHHHHHHHHHHHHTT--HHHHHHHHHHHHHHHHHHHHHHHHHHHH-TTS--HHHHHHHHHHHHHHHHHHHHHHHHHHHHHHTTS-HHHHHHHHHHHHHHHHHHT-

InterPro domains:
  IPR055941 Protein of unknown function DUF7519 [PF24363] (2-146)

pLDDT: mean 93.94, std 6.28, range [55.53, 98.69]